Protein AF-A0A7X4GMW0-F1 (afdb_monomer)

Organism: NCBI:txid2666083

Sequence (79 aa):
MPAFQAAPSFGGRLNNDDYYTAVNRIISTLRPVASLRIIANHLTKAGFQTASGLEWNRHRVSDYIRNTLNKPTKESDHD

Secondary structure (DSSP, 8-state):
---------TT---S-HHHHHHHHHHHHHHTTTS-HHHHHHHHHHTT---TTS----HHHHHHHHHHHHS---------

Foldseek 3Di:
DDDDPPPPPLDDDDPDPVLVVVLVVLCVVCVVPHALQVSQVVCVVVVNAPNVRHGGHSVNSVVSCCVPVVDPPPDDDDD

pLDDT: mean 71.07, std 16.78, range [41.28, 88.44]

Structure (mmCIF, N/CA/C/O backbone):
data_AF-A0A7X4GMW0-F1
#
_entry.id   AF-A0A7X4GMW0-F1
#
loop_
_atom_site.group_PDB
_atom_site.id
_atom_site.type_symbol
_atom_site.label_atom_id
_atom_site.label_alt_id
_atom_site.label_comp_id
_atom_site.label_asym_id
_atom_site.label_entity_id
_atom_site.label_seq_id
_atom_site.pdbx_PDB_ins_code
_atom_site.Cartn_x
_atom_site.Cartn_y
_atom_site.Cartn_z
_atom_site.occupancy
_atom_site.B_iso_or_equiv
_atom_site.auth_seq_id
_atom_site.auth_comp_id
_atom_site.auth_asym_id
_atom_site.auth_atom_id
_atom_site.pdbx_PDB_model_num
ATOM 1 N N . MET A 1 1 ? -30.194 -12.359 -11.584 1.00 52.44 1 MET A N 1
ATOM 2 C CA . MET A 1 1 ? -28.973 -12.391 -10.749 1.00 52.44 1 MET A CA 1
ATOM 3 C C . MET A 1 1 ? -27.847 -11.798 -11.580 1.00 52.44 1 MET A C 1
ATOM 5 O O . MET A 1 1 ? -27.640 -12.290 -12.682 1.00 52.44 1 MET A O 1
ATOM 9 N N . PRO A 1 2 ? -27.242 -10.682 -11.151 1.00 42.12 2 PRO A N 1
ATOM 10 C CA . PRO A 1 2 ? -25.804 -10.729 -10.877 1.00 42.12 2 PRO A CA 1
ATOM 11 C C . PRO A 1 2 ? -25.398 -9.971 -9.601 1.00 42.12 2 PRO A C 1
ATOM 13 O O . PRO A 1 2 ? -26.211 -9.326 -8.948 1.00 42.12 2 PRO A O 1
ATOM 16 N N . ALA A 1 3 ? -24.140 -10.185 -9.228 1.00 45.03 3 ALA A N 1
ATOM 17 C CA . ALA A 1 3 ? -23.562 -10.111 -7.897 1.00 45.03 3 ALA A CA 1
ATOM 18 C C . ALA A 1 3 ? -23.651 -8.751 -7.190 1.00 45.03 3 ALA A C 1
ATOM 20 O O . ALA A 1 3 ? -23.456 -7.694 -7.786 1.00 45.03 3 ALA A O 1
A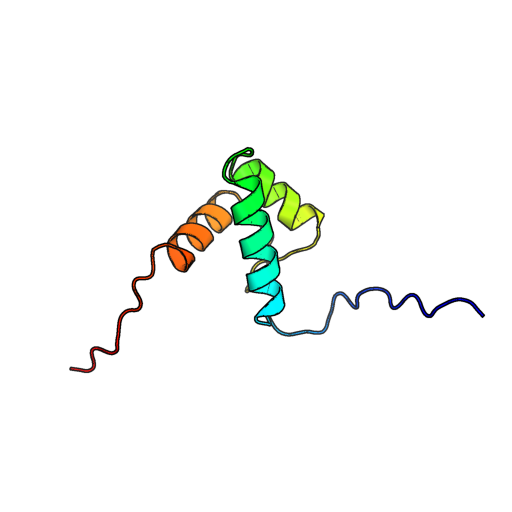TOM 21 N N . PHE A 1 4 ? -23.837 -8.824 -5.870 1.00 47.47 4 PHE A N 1
ATOM 22 C CA . PHE A 1 4 ? -23.535 -7.762 -4.918 1.00 47.47 4 PHE A CA 1
ATOM 23 C C . PHE A 1 4 ? -22.078 -7.324 -5.092 1.00 47.47 4 PHE A C 1
ATOM 25 O O . PHE A 1 4 ? -21.158 -7.918 -4.529 1.00 47.47 4 PHE A O 1
ATOM 32 N N . GLN A 1 5 ? -21.867 -6.273 -5.878 1.00 49.09 5 GLN A N 1
ATOM 33 C CA . GLN A 1 5 ? -20.621 -5.530 -5.891 1.00 49.09 5 GLN A CA 1
ATOM 34 C C . GLN A 1 5 ? -20.569 -4.749 -4.580 1.00 49.09 5 GLN A C 1
ATOM 36 O O . GLN A 1 5 ? -20.993 -3.598 -4.500 1.00 49.09 5 GLN A O 1
ATOM 41 N N . ALA A 1 6 ? -20.120 -5.421 -3.520 1.00 45.25 6 ALA A N 1
ATOM 42 C CA . ALA A 1 6 ? -19.717 -4.762 -2.295 1.00 45.25 6 ALA A CA 1
ATOM 43 C C . ALA A 1 6 ? -18.622 -3.761 -2.679 1.00 45.25 6 ALA A C 1
ATOM 45 O O . ALA A 1 6 ? -17.477 -4.140 -2.927 1.00 45.25 6 ALA A O 1
ATOM 46 N N . ALA A 1 7 ? -18.988 -2.485 -2.802 1.00 48.09 7 ALA A N 1
ATOM 47 C CA . ALA A 1 7 ? -18.009 -1.416 -2.856 1.00 48.09 7 ALA A CA 1
ATOM 48 C C . ALA A 1 7 ? -17.115 -1.592 -1.619 1.00 48.09 7 ALA A C 1
ATOM 50 O O . ALA A 1 7 ? -17.663 -1.730 -0.518 1.00 48.09 7 ALA A O 1
ATOM 51 N N . PRO A 1 8 ? -15.778 -1.665 -1.760 1.00 46.25 8 PRO A N 1
ATOM 52 C CA . PRO A 1 8 ? -14.909 -1.803 -0.604 1.00 46.25 8 PRO A CA 1
ATOM 53 C C . PRO A 1 8 ? -15.204 -0.619 0.316 1.00 46.25 8 PRO A C 1
ATOM 55 O O . PRO A 1 8 ? -14.966 0.532 -0.044 1.00 46.25 8 PRO A O 1
ATOM 58 N N . SER A 1 9 ? -15.834 -0.899 1.460 1.00 43.78 9 SER A N 1
ATOM 59 C CA . SER A 1 9 ? -16.211 0.117 2.433 1.00 43.78 9 SER A CA 1
ATOM 60 C C . SER A 1 9 ? -14.933 0.764 2.949 1.00 43.78 9 SER A C 1
ATOM 62 O O . SER A 1 9 ? -14.228 0.213 3.793 1.00 43.78 9 SER A O 1
ATOM 64 N N . PHE A 1 10 ? -14.637 1.937 2.399 1.00 50.16 10 PHE A N 1
ATOM 65 C CA . PHE A 1 10 ? -13.448 2.751 2.632 1.00 50.16 10 PHE A CA 1
ATOM 66 C C . PHE A 1 10 ? -13.507 3.482 3.986 1.00 50.16 10 PHE A C 1
ATOM 68 O 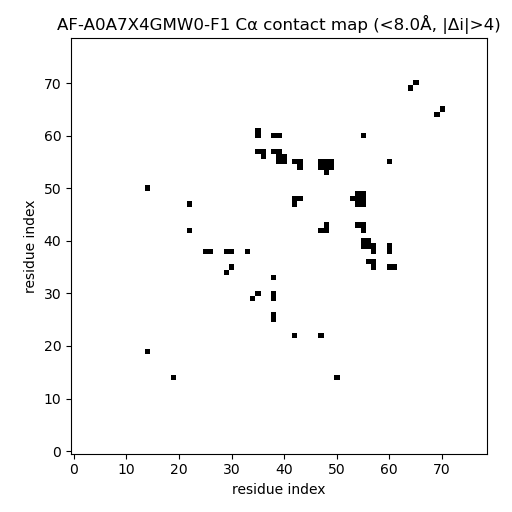O . PHE A 1 10 ? -13.199 4.666 4.077 1.00 50.16 10 PHE A O 1
ATOM 75 N N . GLY A 1 11 ? -13.981 2.814 5.041 1.00 46.06 11 GLY A N 1
ATOM 76 C CA . GLY A 1 11 ? -14.345 3.527 6.266 1.00 46.06 11 GLY A CA 1
ATOM 77 C C . GLY A 1 11 ? -14.508 2.721 7.547 1.00 46.06 11 GLY A C 1
ATOM 78 O O . GLY A 1 11 ? -15.133 3.239 8.463 1.00 46.06 11 GLY A O 1
ATOM 79 N N . GLY A 1 12 ? -14.001 1.488 7.673 1.00 41.28 12 GLY A N 1
ATOM 80 C CA . GLY A 1 12 ? -14.358 0.734 8.886 1.00 41.28 12 GLY A CA 1
ATOM 81 C C . GLY A 1 12 ? -13.536 -0.467 9.311 1.00 41.28 12 GLY A C 1
ATOM 82 O O . GLY A 1 12 ? -14.001 -1.202 10.176 1.00 41.28 12 GLY A O 1
ATOM 83 N N . ARG A 1 13 ? -12.342 -0.714 8.771 1.00 46.25 13 ARG A N 1
ATOM 84 C CA . ARG A 1 13 ? -11.510 -1.799 9.303 1.00 46.25 13 ARG A CA 1
ATOM 85 C C . ARG A 1 13 ? -10.163 -1.259 9.727 1.00 46.25 13 ARG A C 1
ATOM 87 O O . ARG A 1 13 ? -9.387 -0.810 8.893 1.00 46.25 13 ARG A O 1
ATOM 94 N N . LEU A 1 14 ? -9.964 -1.303 11.051 1.00 50.03 14 LEU A N 1
ATOM 95 C CA . LEU A 1 14 ? -8.687 -1.365 11.757 1.00 50.03 14 LEU A CA 1
ATOM 96 C C . LEU A 1 14 ? -7.550 -1.711 10.801 1.00 50.03 14 LEU A C 1
ATOM 98 O O . LEU A 1 14 ? -7.711 -2.682 10.063 1.00 50.03 14 LEU A O 1
ATOM 102 N N . ASN A 1 15 ? -6.431 -0.990 10.910 1.00 52.69 15 ASN A N 1
ATOM 103 C CA . ASN A 1 15 ? -5.087 -1.364 10.458 1.00 52.69 15 ASN A CA 1
ATOM 104 C C . ASN A 1 15 ? -4.780 -2.848 10.774 1.00 52.69 15 ASN A C 1
ATOM 106 O O . ASN A 1 15 ? -4.090 -3.164 11.738 1.00 52.69 15 ASN A O 1
ATOM 110 N N . ASN A 1 16 ? -5.386 -3.752 10.008 1.00 60.97 16 ASN A N 1
ATOM 111 C CA . ASN A 1 16 ? -5.365 -5.194 10.161 1.00 60.97 16 ASN A CA 1
ATOM 112 C C . ASN A 1 16 ? -4.084 -5.683 9.509 1.00 60.97 16 ASN A C 1
ATOM 114 O O . ASN A 1 16 ? -3.579 -5.059 8.577 1.00 60.97 16 ASN A O 1
ATOM 118 N N . ASP A 1 17 ? -3.593 -6.821 9.969 1.00 65.81 17 ASP A N 1
ATOM 119 C CA . ASP A 1 17 ? -2.458 -7.530 9.384 1.00 65.81 17 ASP A CA 1
ATOM 120 C C . ASP A 1 17 ? -2.502 -7.579 7.837 1.00 65.81 17 ASP A C 1
ATOM 122 O O . ASP A 1 17 ? -1.496 -7.359 7.167 1.00 65.81 17 ASP A O 1
ATOM 126 N N . ASP A 1 18 ? -3.704 -7.703 7.266 1.00 72.62 18 ASP A N 1
ATOM 127 C CA . ASP A 1 18 ? -3.968 -7.671 5.824 1.00 72.62 18 ASP A CA 1
ATOM 128 C C . ASP A 1 18 ? -3.523 -6.363 5.130 1.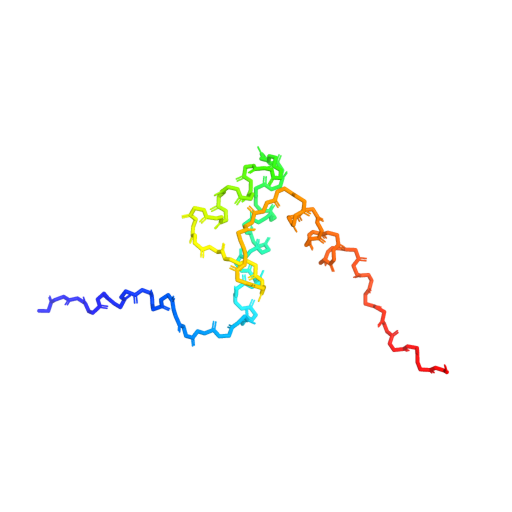00 72.62 18 ASP A C 1
ATOM 130 O O . ASP A 1 18 ? -2.914 -6.399 4.059 1.00 72.62 18 ASP A O 1
ATOM 134 N N . TYR A 1 19 ? -3.723 -5.201 5.770 1.00 77.75 19 TYR A N 1
ATOM 135 C CA . TYR A 1 19 ? -3.253 -3.905 5.263 1.00 77.75 19 TYR A CA 1
ATOM 136 C C . TYR A 1 19 ? -1.724 -3.885 5.160 1.00 77.75 19 TYR A C 1
ATOM 138 O O . TYR A 1 19 ? -1.168 -3.547 4.111 1.00 77.75 19 TYR A O 1
ATOM 146 N N . TYR A 1 20 ? -1.030 -4.274 6.233 1.00 76.75 20 TYR A N 1
ATOM 147 C CA . TYR A 1 20 ? 0.433 -4.284 6.256 1.00 76.75 20 TYR A CA 1
ATOM 148 C C . TYR A 1 20 ? 1.005 -5.346 5.315 1.00 76.75 20 TYR A C 1
ATOM 150 O O . TYR A 1 20 ? 2.017 -5.090 4.659 1.00 76.75 20 TYR A O 1
ATOM 158 N N . THR A 1 21 ? 0.325 -6.483 5.171 1.00 81.75 21 THR A N 1
ATOM 159 C CA . THR A 1 21 ? 0.652 -7.533 4.202 1.00 81.75 21 THR A CA 1
ATOM 160 C C .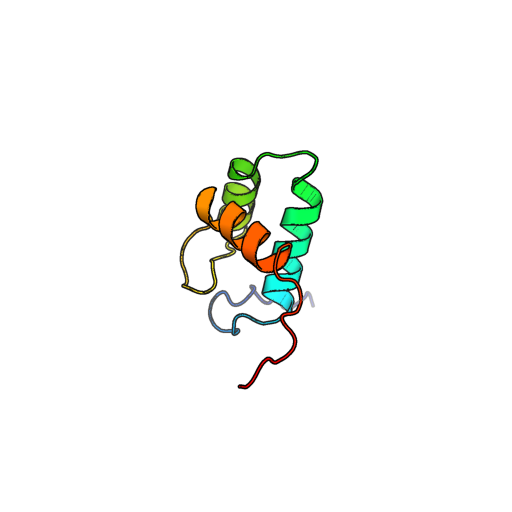 THR A 1 21 ? 0.532 -7.024 2.766 1.00 81.75 21 THR A C 1
ATOM 162 O O . THR A 1 21 ? 1.462 -7.199 1.973 1.00 81.75 21 THR A O 1
ATOM 165 N N . ALA A 1 22 ? -0.553 -6.322 2.426 1.00 82.75 22 ALA A N 1
ATOM 166 C CA . ALA A 1 22 ? -0.735 -5.718 1.108 1.00 82.75 22 ALA A CA 1
ATOM 167 C C . ALA A 1 22 ? 0.345 -4.665 0.812 1.00 82.75 22 ALA A C 1
ATOM 169 O O . ALA A 1 22 ? 1.006 -4.729 -0.228 1.00 82.75 22 ALA A O 1
ATOM 170 N N . VAL A 1 23 ? 0.592 -3.744 1.750 1.00 82.25 23 VAL A N 1
ATOM 171 C CA . VAL A 1 23 ? 1.638 -2.717 1.622 1.00 82.25 23 VAL A CA 1
ATOM 172 C C . VAL A 1 23 ? 3.018 -3.356 1.460 1.00 82.25 23 VAL A C 1
ATOM 174 O O . VAL A 1 23 ? 3.768 -2.975 0.561 1.00 82.25 23 VAL A O 1
ATOM 177 N N . ASN A 1 24 ? 3.354 -4.363 2.269 1.00 83.31 24 ASN A N 1
ATOM 178 C CA . ASN A 1 24 ? 4.643 -5.047 2.197 1.00 83.31 24 ASN A CA 1
ATOM 179 C C . ASN A 1 24 ? 4.828 -5.797 0.868 1.00 83.31 24 ASN A C 1
ATOM 181 O O . ASN A 1 24 ? 5.913 -5.769 0.283 1.00 83.31 24 ASN A O 1
ATOM 185 N N . ARG A 1 25 ? 3.764 -6.415 0.343 1.00 84.88 25 ARG A N 1
ATOM 186 C CA . ARG A 1 25 ? 3.787 -7.097 -0.958 1.00 84.88 25 ARG A CA 1
ATOM 187 C C . ARG A 1 25 ? 4.008 -6.117 -2.108 1.00 84.88 25 ARG A C 1
ATOM 189 O O . ARG A 1 25 ? 4.836 -6.383 -2.981 1.00 84.88 25 ARG A O 1
ATOM 196 N N . ILE A 1 26 ? 3.315 -4.978 -2.087 1.00 85.06 26 ILE A N 1
ATOM 197 C CA . ILE A 1 26 ? 3.467 -3.898 -3.074 1.00 85.06 26 ILE A CA 1
ATOM 198 C C . ILE A 1 26 ? 4.903 -3.372 -3.040 1.00 85.06 26 ILE A C 1
ATOM 200 O O . ILE A 1 26 ? 5.579 -3.355 -4.068 1.00 85.06 26 ILE A O 1
ATOM 204 N N . ILE A 1 27 ? 5.398 -3.015 -1.852 1.00 84.19 27 ILE A N 1
ATOM 205 C CA . ILE A 1 27 ? 6.766 -2.524 -1.667 1.00 84.19 27 ILE A CA 1
ATOM 206 C C . ILE A 1 27 ? 7.778 -3.560 -2.159 1.00 84.19 27 ILE A C 1
ATOM 208 O O . ILE A 1 27 ? 8.637 -3.207 -2.957 1.00 84.19 27 ILE A O 1
ATOM 212 N N . SER A 1 28 ? 7.668 -4.825 -1.749 1.00 85.06 28 SER A N 1
ATOM 213 C CA . SER A 1 28 ? 8.609 -5.883 -2.141 1.00 85.06 28 SER A CA 1
ATOM 214 C C . SER A 1 28 ? 8.627 -6.133 -3.651 1.00 85.06 28 SER A C 1
ATOM 216 O O . SER A 1 28 ? 9.695 -6.340 -4.220 1.00 85.06 28 SER A O 1
ATOM 218 N N . THR A 1 29 ? 7.470 -6.047 -4.314 1.00 86.44 29 THR A N 1
ATOM 219 C CA . THR A 1 29 ? 7.352 -6.245 -5.769 1.00 86.44 29 THR A CA 1
ATOM 220 C C . THR A 1 29 ? 7.913 -5.058 -6.554 1.00 86.44 29 THR A C 1
ATOM 222 O O . THR A 1 29 ? 8.573 -5.240 -7.573 1.00 86.44 29 THR A O 1
ATOM 225 N N . LEU A 1 30 ? 7.671 -3.831 -6.084 1.00 84.50 30 LEU A N 1
ATOM 226 C CA . LEU A 1 30 ? 8.094 -2.613 -6.777 1.00 84.50 30 LEU A CA 1
ATOM 227 C C . LEU A 1 30 ? 9.529 -2.193 -6.443 1.00 84.50 30 LEU A C 1
ATOM 229 O O . LEU A 1 30 ? 10.159 -1.538 -7.262 1.00 84.50 30 LEU A O 1
ATOM 233 N N . ARG A 1 31 ? 10.077 -2.565 -5.282 1.00 82.12 31 ARG A N 1
ATOM 234 C CA . ARG A 1 31 ? 11.440 -2.203 -4.850 1.00 82.12 31 ARG A CA 1
ATOM 235 C C . ARG A 1 31 ? 12.543 -2.477 -5.887 1.00 82.12 31 ARG A C 1
ATOM 237 O O . ARG A 1 31 ? 13.401 -1.607 -6.016 1.00 82.12 31 ARG A O 1
ATOM 244 N N . PRO A 1 32 ? 12.576 -3.619 -6.607 1.00 83.12 32 PRO A N 1
ATOM 245 C CA . PRO A 1 32 ? 13.633 -3.873 -7.590 1.00 83.12 32 PRO A CA 1
ATOM 246 C C . PRO A 1 32 ? 13.497 -3.048 -8.876 1.00 83.12 32 PRO A C 1
ATOM 248 O O . PRO A 1 32 ? 14.480 -2.882 -9.590 1.00 83.12 32 PRO A O 1
ATOM 251 N N . VAL A 1 33 ? 12.302 -2.538 -9.184 1.00 84.75 33 VAL A N 1
ATOM 252 C CA . VAL A 1 33 ? 11.984 -1.939 -10.494 1.00 84.75 33 VAL A CA 1
ATOM 253 C C . VAL A 1 33 ? 11.580 -0.465 -10.420 1.00 84.75 33 VAL A C 1
ATOM 255 O O . VAL A 1 33 ? 11.585 0.229 -11.432 1.00 84.75 33 VAL A O 1
ATOM 258 N N . ALA A 1 34 ? 11.226 0.035 -9.237 1.00 86.56 34 ALA A N 1
ATOM 259 C CA . ALA A 1 34 ? 10.653 1.354 -9.038 1.00 86.56 34 ALA A CA 1
ATOM 260 C C . ALA A 1 34 ? 11.262 2.064 -7.825 1.00 86.56 34 ALA A C 1
ATOM 262 O O . ALA A 1 34 ? 11.538 1.480 -6.777 1.00 86.56 34 ALA A O 1
ATOM 263 N N . SER A 1 35 ? 11.431 3.380 -7.944 1.00 86.31 35 SER A N 1
ATOM 264 C CA . SER A 1 35 ? 11.916 4.202 -6.838 1.00 86.31 35 SER A CA 1
ATOM 265 C C . SER A 1 35 ? 10.857 4.357 -5.744 1.00 86.31 35 SER A C 1
ATOM 267 O O . SER A 1 35 ? 9.659 4.395 -6.013 1.00 86.31 35 SER A O 1
ATOM 269 N N . LEU A 1 36 ? 11.301 4.606 -4.512 1.00 86.06 36 LEU A N 1
ATOM 270 C CA . LEU A 1 36 ? 10.448 4.870 -3.341 1.00 86.06 36 LEU A CA 1
ATOM 271 C C . LEU A 1 36 ? 9.349 5.923 -3.586 1.00 86.06 36 LEU A C 1
ATOM 273 O O . LEU A 1 36 ? 8.265 5.832 -3.021 1.00 86.06 36 LEU A O 1
ATOM 277 N N . ARG A 1 37 ? 9.612 6.914 -4.449 1.00 87.38 37 ARG A N 1
ATOM 278 C CA . ARG A 1 37 ? 8.630 7.932 -4.856 1.00 87.38 37 ARG A CA 1
ATOM 279 C C . ARG A 1 37 ? 7.503 7.359 -5.725 1.00 87.38 37 ARG A C 1
ATOM 281 O O . ARG A 1 37 ? 6.356 7.744 -5.540 1.00 87.38 37 ARG A O 1
ATOM 288 N N . ILE A 1 38 ? 7.824 6.447 -6.644 1.00 88.38 38 ILE A N 1
ATOM 289 C CA . ILE A 1 38 ? 6.839 5.744 -7.479 1.00 88.38 38 ILE A CA 1
ATOM 290 C C . ILE A 1 38 ? 5.985 4.832 -6.596 1.00 88.38 38 ILE A C 1
ATOM 292 O O . ILE A 1 38 ? 4.766 4.842 -6.714 1.00 88.38 38 ILE A O 1
ATOM 296 N N . ILE A 1 39 ? 6.618 4.115 -5.663 1.00 86.81 39 ILE A N 1
ATOM 297 C CA . ILE A 1 39 ? 5.937 3.236 -4.702 1.00 86.81 39 ILE A CA 1
ATOM 298 C C . ILE A 1 39 ? 4.960 4.036 -3.835 1.00 86.81 39 ILE A C 1
ATOM 300 O O . ILE A 1 39 ? 3.800 3.657 -3.714 1.00 86.81 39 ILE A O 1
ATOM 304 N N . ALA A 1 40 ? 5.401 5.172 -3.287 1.00 87.44 40 ALA A N 1
ATOM 305 C CA . ALA A 1 40 ? 4.548 6.061 -2.504 1.00 87.44 40 ALA A CA 1
ATOM 306 C C . ALA A 1 40 ? 3.339 6.558 -3.311 1.00 87.44 40 ALA A C 1
ATOM 308 O O . ALA A 1 40 ? 2.210 6.477 -2.841 1.00 87.44 40 ALA A O 1
ATOM 309 N N . ASN A 1 41 ? 3.566 7.008 -4.548 1.00 88.44 41 ASN A N 1
ATOM 310 C CA . ASN A 1 41 ? 2.494 7.475 -5.425 1.00 88.44 41 ASN A CA 1
ATOM 311 C C . ASN A 1 41 ? 1.513 6.339 -5.770 1.00 88.44 41 ASN A C 1
ATOM 313 O O . ASN A 1 41 ? 0.304 6.537 -5.760 1.00 88.44 41 ASN A O 1
ATOM 317 N N . HIS A 1 42 ? 2.020 5.125 -5.999 1.00 86.50 42 HIS A N 1
ATOM 318 C CA . HIS A 1 42 ? 1.190 3.949 -6.245 1.00 86.50 42 HIS A CA 1
ATOM 319 C C . HIS A 1 42 ? 0.310 3.599 -5.036 1.00 86.50 42 HIS A C 1
ATOM 321 O O . HIS A 1 42 ? -0.885 3.374 -5.204 1.00 86.50 42 HIS A O 1
ATOM 327 N N . LEU A 1 43 ? 0.873 3.619 -3.824 1.00 83.88 43 LEU A N 1
ATOM 328 C CA . LEU A 1 43 ? 0.138 3.371 -2.580 1.00 83.88 43 LEU A CA 1
ATOM 329 C C . LEU A 1 43 ? -0.949 4.427 -2.342 1.00 83.88 43 LEU A C 1
ATOM 331 O O . LEU A 1 43 ? -2.098 4.066 -2.098 1.00 83.88 43 LEU A O 1
ATOM 335 N N . THR A 1 44 ? -0.619 5.714 -2.487 1.00 84.75 44 THR A N 1
ATOM 336 C CA . THR A 1 44 ? -1.588 6.814 -2.348 1.00 84.75 44 THR A CA 1
ATOM 337 C C . THR A 1 44 ? -2.690 6.730 -3.405 1.00 84.75 44 THR A C 1
ATOM 339 O O . THR A 1 44 ? -3.866 6.871 -3.081 1.00 84.75 44 THR A O 1
ATOM 342 N N . LYS A 1 45 ? -2.347 6.424 -4.665 1.00 84.75 45 LYS A N 1
ATOM 343 C CA . LYS A 1 45 ? -3.320 6.279 -5.760 1.00 84.75 45 LYS A CA 1
ATOM 344 C C . LYS A 1 45 ? -4.237 5.067 -5.588 1.00 84.75 45 LYS A C 1
ATOM 346 O O . LYS A 1 45 ? -5.393 5.121 -5.990 1.00 84.75 45 LYS A O 1
ATOM 351 N N . ALA A 1 46 ? -3.738 3.991 -4.986 1.00 81.12 46 ALA A N 1
ATOM 352 C CA . ALA A 1 46 ? -4.543 2.836 -4.597 1.00 81.12 46 ALA A CA 1
ATOM 353 C C . ALA A 1 46 ? -5.393 3.096 -3.333 1.00 81.12 46 ALA A C 1
ATOM 355 O O . ALA A 1 46 ? -6.167 2.232 -2.929 1.00 81.12 46 ALA A O 1
ATOM 356 N N . GLY A 1 47 ? -5.272 4.283 -2.726 1.00 81.44 47 GLY A N 1
ATOM 357 C CA . GLY A 1 47 ? -6.029 4.700 -1.550 1.00 81.44 47 GLY A CA 1
ATOM 358 C C . GLY A 1 47 ? -5.525 4.091 -0.241 1.00 81.4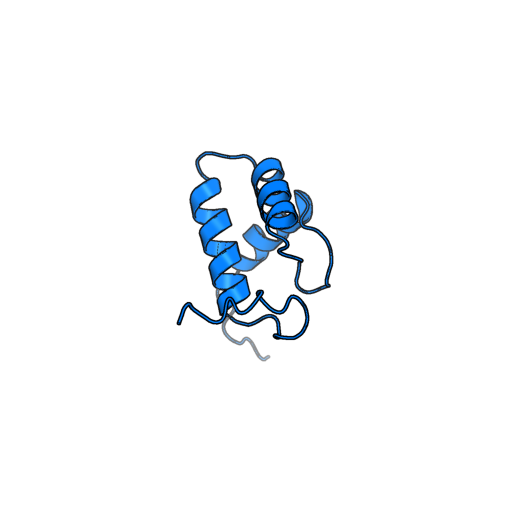4 47 GLY A C 1
ATOM 359 O O . GLY A 1 47 ? -6.217 4.162 0.772 1.00 81.44 47 GLY A O 1
ATOM 360 N N . PHE A 1 48 ? -4.315 3.520 -0.229 1.00 81.81 48 PHE A N 1
ATOM 361 C CA . PHE A 1 48 ? -3.664 3.152 1.023 1.00 81.81 48 PHE A CA 1
ATOM 362 C C . PHE A 1 48 ? -3.236 4.428 1.751 1.00 81.81 48 PHE A C 1
ATOM 364 O O . PHE A 1 48 ? -2.588 5.306 1.179 1.00 81.81 48 PHE A O 1
ATOM 371 N N . GLN A 1 49 ? -3.566 4.512 3.034 1.00 82.12 49 GLN A N 1
ATOM 372 C CA . GLN A 1 49 ? -3.121 5.573 3.930 1.00 82.12 49 GLN A CA 1
ATOM 373 C C . GLN A 1 49 ? -2.281 4.963 5.035 1.00 82.12 49 GLN A C 1
ATOM 375 O O . GLN A 1 49 ? -2.572 3.869 5.501 1.00 82.12 49 GLN A O 1
ATOM 380 N N . THR A 1 50 ? -1.254 5.676 5.484 1.00 76.31 50 THR A N 1
ATOM 381 C CA . THR A 1 50 ? -0.465 5.251 6.646 1.00 76.31 50 THR A CA 1
ATOM 382 C C . THR A 1 50 ? -1.341 5.038 7.883 1.00 76.31 50 THR A C 1
ATOM 384 O O . THR A 1 50 ? -2.452 5.551 7.956 1.00 76.31 50 THR A O 1
ATOM 387 N N . ALA A 1 51 ? -0.810 4.350 8.898 1.00 69.50 51 ALA A N 1
ATOM 388 C CA . ALA A 1 51 ? -1.527 4.074 10.147 1.00 69.50 51 ALA A CA 1
ATOM 389 C C . ALA A 1 51 ? -2.118 5.327 10.828 1.00 69.50 51 ALA A C 1
ATOM 391 O O . ALA A 1 51 ? -3.103 5.229 11.553 1.00 69.50 51 ALA A O 1
ATOM 392 N N . SER A 1 52 ? -1.541 6.504 10.564 1.00 71.69 52 SER A N 1
ATOM 393 C CA . SER A 1 52 ? -2.016 7.810 11.037 1.00 71.69 52 SER A CA 1
ATOM 394 C C . SER A 1 52 ? -3.055 8.481 10.121 1.00 71.69 52 SER A C 1
ATOM 396 O O . SER A 1 52 ? -3.339 9.658 10.310 1.00 71.69 52 SER A O 1
ATOM 398 N N . GLY A 1 53 ? -3.567 7.796 9.094 1.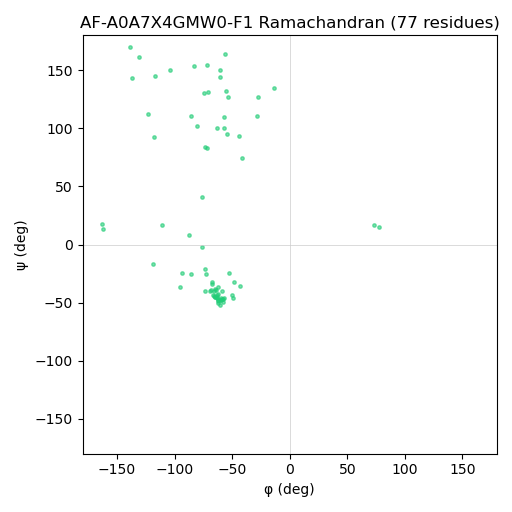00 74.69 53 GLY A N 1
ATOM 399 C CA . GLY A 1 53 ? -4.505 8.349 8.105 1.00 74.69 53 GLY A CA 1
ATOM 400 C C . GLY A 1 53 ? -3.874 9.329 7.110 1.00 74.69 53 GLY A C 1
ATOM 401 O O . GLY A 1 53 ? -4.567 10.105 6.463 1.00 74.69 53 GLY A O 1
ATOM 402 N N . LEU A 1 54 ? -2.545 9.336 7.001 1.00 81.38 54 LEU A N 1
ATOM 403 C CA . LEU A 1 54 ? -1.802 10.287 6.171 1.00 81.38 54 LEU A CA 1
ATOM 404 C C . LEU A 1 54 ? -1.306 9.621 4.885 1.00 81.38 54 LEU A C 1
ATOM 406 O O . LEU A 1 54 ? -0.994 8.427 4.881 1.00 81.38 54 LEU A O 1
ATOM 410 N N . GLU A 1 55 ? -1.183 10.403 3.816 1.00 85.00 55 GLU A N 1
ATOM 411 C CA . GLU A 1 55 ? -0.731 9.929 2.506 1.00 85.00 55 GLU A CA 1
ATOM 412 C C . GLU A 1 55 ? 0.686 9.339 2.544 1.00 85.00 55 GLU A C 1
ATOM 414 O O . GLU A 1 55 ? 1.552 9.741 3.335 1.00 85.00 55 GLU A O 1
ATOM 419 N N . TRP A 1 56 ? 0.946 8.384 1.649 1.00 85.06 56 TRP A N 1
ATOM 420 C CA . TRP A 1 56 ? 2.278 7.821 1.489 1.00 85.06 56 TRP A CA 1
ATOM 421 C C . TRP A 1 56 ? 3.191 8.806 0.766 1.00 85.06 56 TRP A C 1
ATOM 423 O O . TRP A 1 56 ? 2.888 9.324 -0.306 1.00 85.06 56 TRP A O 1
ATOM 433 N N . ASN A 1 57 ? 4.365 9.031 1.350 1.00 87.81 57 ASN A N 1
ATOM 434 C CA . ASN A 1 57 ? 5.411 9.862 0.769 1.00 87.81 57 ASN A CA 1
ATOM 435 C C . ASN A 1 57 ? 6.749 9.115 0.822 1.00 87.81 57 ASN A C 1
ATOM 437 O O . ASN A 1 57 ? 6.907 8.188 1.618 1.00 87.81 57 ASN A O 1
ATOM 441 N N . ARG A 1 58 ? 7.734 9.528 0.014 1.00 86.12 58 ARG A N 1
ATOM 442 C CA . ARG A 1 58 ? 9.051 8.870 -0.079 1.00 86.12 58 ARG A CA 1
ATOM 443 C C . ARG A 1 58 ? 9.665 8.626 1.301 1.00 86.12 58 ARG A C 1
ATOM 445 O O . ARG A 1 58 ? 10.149 7.533 1.554 1.00 86.12 58 ARG A O 1
ATOM 452 N N . HIS A 1 59 ? 9.630 9.630 2.179 1.00 87.38 59 HIS A N 1
ATOM 453 C CA . HIS A 1 59 ? 10.212 9.532 3.521 1.00 87.38 59 HIS A CA 1
ATOM 454 C C . HIS A 1 59 ? 9.481 8.501 4.385 1.00 87.38 59 HIS A C 1
ATOM 456 O O . HIS A 1 59 ? 10.131 7.724 5.069 1.00 87.38 59 HIS A O 1
ATOM 462 N N . ARG A 1 60 ? 8.147 8.435 4.292 1.00 85.50 60 ARG A N 1
ATOM 463 C CA . ARG A 1 60 ? 7.321 7.464 5.024 1.00 85.50 60 ARG A CA 1
ATOM 464 C C . ARG A 1 60 ? 7.540 6.043 4.527 1.00 85.50 60 ARG A C 1
ATOM 466 O O . ARG A 1 60 ? 7.607 5.133 5.336 1.00 85.50 60 ARG A O 1
ATOM 473 N N . VAL A 1 61 ? 7.689 5.850 3.215 1.00 84.81 61 VAL A N 1
ATOM 474 C CA . VAL A 1 61 ? 8.032 4.538 2.645 1.00 84.81 61 VAL A CA 1
ATOM 475 C C . VAL A 1 61 ? 9.429 4.116 3.099 1.00 84.81 61 VAL A C 1
ATOM 477 O O . VAL A 1 61 ? 9.594 2.987 3.543 1.00 84.81 61 VAL A O 1
ATOM 480 N N . SER A 1 62 ? 10.422 5.012 3.051 1.00 86.50 62 SER A N 1
ATOM 481 C CA . SER A 1 62 ? 11.764 4.730 3.584 1.00 86.50 62 SER A CA 1
ATOM 482 C C . SER A 1 62 ? 11.736 4.354 5.063 1.00 86.50 62 SER A C 1
ATOM 484 O O . SER A 1 62 ? 12.373 3.380 5.453 1.00 86.50 62 SER A O 1
ATOM 486 N N . ASP A 1 63 ? 11.013 5.126 5.874 1.00 85.94 63 ASP A N 1
ATOM 487 C CA . ASP A 1 63 ? 10.884 4.908 7.312 1.00 85.94 63 ASP A CA 1
ATOM 488 C C . ASP A 1 63 ? 10.166 3.589 7.615 1.00 85.94 63 ASP A C 1
ATOM 490 O O . ASP A 1 63 ? 10.675 2.770 8.372 1.00 85.94 63 ASP A O 1
ATOM 494 N N . TYR A 1 64 ? 9.064 3.308 6.916 1.00 83.06 64 TYR A N 1
ATOM 495 C CA . TYR A 1 64 ? 8.338 2.046 7.012 1.00 83.06 64 TYR A CA 1
ATOM 496 C C . TYR A 1 64 ? 9.215 0.851 6.639 1.00 83.06 64 TYR A C 1
ATOM 498 O O . TYR A 1 64 ? 9.281 -0.114 7.392 1.00 83.06 64 TYR A O 1
ATOM 506 N N . ILE A 1 65 ? 9.934 0.918 5.515 1.00 82.62 65 ILE A N 1
ATOM 507 C CA . ILE A 1 65 ? 10.896 -0.110 5.090 1.00 82.62 65 ILE A CA 1
ATOM 508 C C . ILE A 1 65 ? 11.956 -0.304 6.172 1.00 82.62 65 ILE A C 1
ATOM 510 O O . ILE A 1 65 ? 12.242 -1.434 6.544 1.00 82.62 65 ILE A O 1
ATOM 514 N N . ARG A 1 66 ? 12.516 0.774 6.728 1.00 83.00 66 ARG A N 1
ATOM 515 C CA . ARG A 1 66 ? 13.509 0.682 7.803 1.00 83.00 66 ARG A CA 1
ATOM 516 C C . ARG A 1 66 ? 12.920 0.042 9.061 1.00 83.00 66 ARG A C 1
ATOM 518 O O . ARG A 1 66 ? 13.542 -0.832 9.644 1.00 83.00 66 ARG A O 1
ATOM 525 N N . ASN A 1 67 ? 11.715 0.425 9.455 1.00 79.06 67 ASN A N 1
ATOM 526 C CA . ASN A 1 67 ? 11.050 -0.088 10.647 1.00 79.06 67 ASN A CA 1
ATOM 527 C C . ASN A 1 67 ? 10.551 -1.537 10.489 1.00 79.06 67 ASN A C 1
ATOM 529 O O . ASN A 1 67 ? 10.409 -2.240 11.482 1.00 79.06 67 ASN A O 1
ATOM 533 N N . THR A 1 68 ? 10.284 -1.993 9.264 1.00 72.81 68 THR A N 1
ATOM 534 C CA . THR A 1 68 ? 9.794 -3.355 8.980 1.00 72.81 68 THR A CA 1
ATOM 535 C C . THR A 1 68 ? 10.908 -4.335 8.624 1.00 72.81 68 THR A C 1
ATOM 537 O O . THR A 1 68 ? 10.849 -5.482 9.046 1.00 72.81 68 THR A O 1
ATOM 540 N N . LEU A 1 69 ? 11.941 -3.898 7.896 1.00 65.06 69 LEU A N 1
ATOM 541 C CA . LEU A 1 69 ? 13.074 -4.744 7.489 1.00 65.06 69 LEU A CA 1
ATOM 542 C C . LEU A 1 69 ? 14.258 -4.683 8.460 1.00 65.06 69 LEU A C 1
ATOM 544 O O . LEU A 1 69 ? 15.049 -5.617 8.494 1.00 65.06 69 LEU A O 1
ATOM 548 N N . ASN A 1 70 ? 14.410 -3.597 9.228 1.00 55.72 70 ASN A N 1
ATOM 549 C CA . ASN A 1 70 ? 15.537 -3.396 10.148 1.00 55.72 70 ASN A CA 1
ATOM 550 C C . ASN A 1 70 ? 15.120 -3.447 11.624 1.00 55.72 70 ASN A C 1
ATOM 552 O O . ASN A 1 70 ? 15.876 -2.994 12.483 1.00 55.72 70 ASN A O 1
ATOM 556 N N . LYS A 1 71 ? 13.942 -3.984 11.948 1.00 50.44 71 LYS A N 1
ATOM 557 C CA . LYS A 1 71 ? 13.730 -4.515 13.292 1.00 50.44 71 LYS A CA 1
ATOM 558 C C . LYS A 1 71 ? 14.361 -5.906 13.326 1.00 50.44 71 LYS A C 1
ATOM 560 O O . LYS A 1 71 ? 13.725 -6.840 12.845 1.00 50.44 71 LYS A O 1
ATOM 565 N N . PRO A 1 72 ? 15.568 -6.095 13.901 1.00 46.16 72 PRO A N 1
ATOM 566 C CA . PRO A 1 72 ? 15.766 -7.347 14.603 1.00 46.16 72 PRO A CA 1
ATOM 567 C C . PRO A 1 72 ? 14.622 -7.405 15.610 1.00 46.16 72 PRO A C 1
ATOM 569 O O . PRO A 1 72 ? 14.322 -6.402 16.265 1.00 46.16 72 PRO A O 1
ATOM 572 N N . THR A 1 73 ? 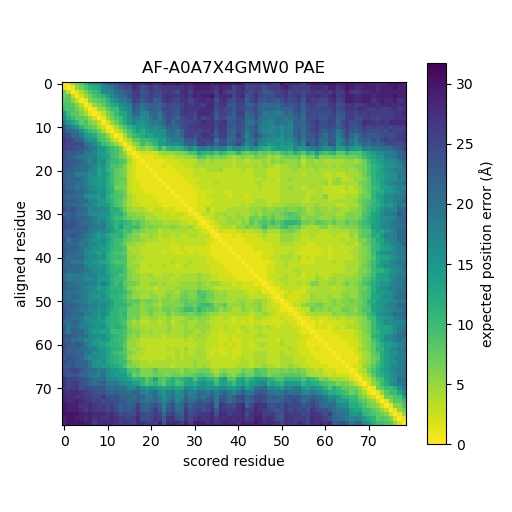13.935 -8.534 15.672 1.00 46.62 73 THR A N 1
ATOM 573 C CA . THR A 1 73 ? 13.163 -8.930 16.839 1.00 46.62 73 THR A CA 1
ATOM 574 C C . THR A 1 73 ? 14.040 -8.644 18.058 1.00 46.62 73 THR A C 1
ATOM 576 O O . THR A 1 73 ? 14.925 -9.427 18.382 1.00 46.62 73 THR A O 1
ATOM 579 N N . LYS A 1 74 ? 13.898 -7.463 18.672 1.00 48.28 74 LYS A N 1
ATOM 580 C CA . LYS A 1 74 ? 14.430 -7.194 20.000 1.00 48.28 74 LYS A CA 1
ATOM 581 C C . LYS A 1 74 ? 13.488 -7.973 20.897 1.00 48.28 74 LYS A C 1
ATOM 583 O O . LYS A 1 74 ? 12.438 -7.482 21.301 1.00 48.28 74 LYS A O 1
ATOM 588 N N . GLU A 1 75 ? 13.825 -9.252 21.009 1.00 50.69 75 GLU A N 1
ATOM 589 C CA . GLU A 1 75 ? 13.659 -10.051 22.203 1.00 50.69 75 GLU A CA 1
ATOM 590 C C . GLU A 1 75 ? 13.715 -9.130 23.421 1.00 50.69 75 GLU A C 1
ATOM 592 O O . GLU A 1 75 ? 14.585 -8.263 23.535 1.00 50.69 75 GLU A O 1
ATOM 597 N N . SER A 1 76 ? 12.674 -9.265 24.226 1.00 52.12 76 SER A N 1
ATOM 598 C CA . SER A 1 76 ? 12.513 -8.751 25.569 1.00 52.12 76 SER A CA 1
ATOM 599 C C . SER A 1 76 ? 13.853 -8.599 26.287 1.00 52.12 76 SER A C 1
ATOM 601 O O . SER A 1 76 ? 14.455 -9.597 26.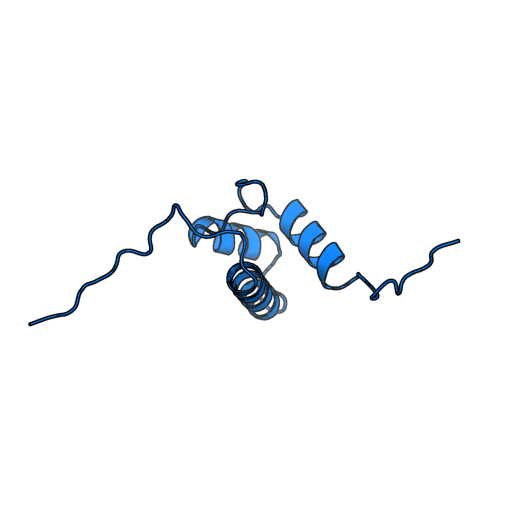657 1.00 52.12 76 SER A O 1
ATOM 603 N N . ASP A 1 77 ? 14.285 -7.366 26.526 1.00 46.06 77 ASP A N 1
ATOM 604 C CA . ASP A 1 77 ? 15.252 -7.089 27.584 1.00 46.06 77 ASP A CA 1
ATOM 605 C C . ASP A 1 77 ? 14.540 -6.170 28.572 1.00 46.06 77 ASP A C 1
ATOM 607 O O . ASP A 1 77 ? 14.355 -4.970 28.359 1.00 46.06 77 ASP A O 1
ATOM 611 N N . HIS A 1 78 ? 13.942 -6.845 29.546 1.00 46.53 78 HIS A N 1
ATOM 612 C CA . HIS A 1 78 ? 13.512 -6.303 30.816 1.00 46.53 78 HIS A CA 1
ATOM 613 C C . HIS A 1 78 ? 14.746 -6.393 31.713 1.00 46.53 78 HIS A C 1
ATOM 615 O O . HIS A 1 78 ? 15.126 -7.510 32.057 1.00 46.53 78 HIS A O 1
ATOM 621 N N . ASP A 1 79 ? 15.335 -5.255 32.070 1.00 45.12 79 ASP A N 1
ATOM 622 C CA . ASP A 1 79 ? 16.188 -5.093 33.255 1.00 45.12 79 ASP A CA 1
ATOM 623 C C . ASP A 1 79 ? 15.951 -3.697 33.849 1.00 45.12 79 ASP A C 1
ATOM 625 O O . ASP A 1 79 ? 16.043 -2.701 33.087 1.00 45.12 79 ASP A O 1
#

Mean predicted aligned error: 11.77 Å

Radius of gyration: 15.71 Å; Cα contacts (8 Å, |Δi|>4): 40; chains: 1; bounding box: 45×23×44 Å

Solvent-accessible surface area (backbone atoms only — not comparable to full-atom values): 5056 Å² total; per-residue (Å²): 139,83,78,86,77,74,69,79,76,91,78,80,74,72,95,40,74,66,55,56,50,51,52,50,51,52,49,65,67,38,57,87,79,41,55,56,55,56,52,14,50,51,38,36,73,72,65,48,54,43,99,84,72,40,76,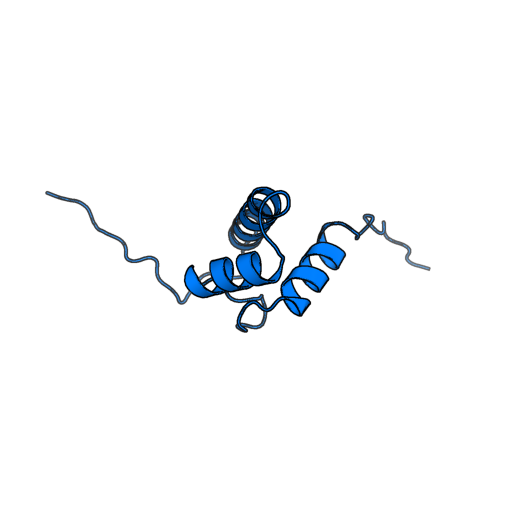46,36,42,67,56,46,53,48,48,50,45,62,65,73,64,50,71,85,76,68,87,81,87,130

Nearest PDB structures (foldseek):
  8t30-assembly1_BN  TM=4.987E-01  e=4.611E+00  Saccharomyces cerevisiae
  5ndw-assembly1_c3  TM=4.346E-01  e=8.234E+00  Saccharomyces cerevisiae S288C